Protein AF-A0A533XXQ1-F1 (afdb_monomer)

Sequence (125 aa):
MPVFDKWRAQIAVFCDKAIQGKLTLNELYQQWPNELQKSKLASGIYEDIEEGVQHFPGKLFSGKPDYETWKSSEMYAKLYLDKKLLASDGSEDELVKVREAIRQSNLLTVEMVDAKLDALKRKEK

Secondary structure (DSSP, 8-state):
--HHHHHHHHHHHHHHHHHTT---HHHHHHHS-GGGGG-HHHHHHHHHHHHHHHT--B-TTT--B-HHHHHTSHHHHHHHHHHHHHTS---HHHHHHHHHHHHTSSS--HHHHHHHHHHHHHHT-

Radius of gyration: 14.83 Å; Cα contacts (8 Å, |Δi|>4): 114; chains: 1; bounding box: 45×26×33 Å

Solvent-accessible surface area (backbone atoms only — not comparable to full-atom values): 7290 Å² total; per-residue (Å²): 129,58,73,63,70,76,43,32,67,58,54,34,51,50,33,53,30,30,74,70,72,69,46,50,69,67,58,49,70,72,68,55,64,76,85,41,78,80,35,71,53,53,49,55,50,47,52,53,44,52,50,40,43,76,64,56,48,54,36,96,87,72,75,40,80,28,62,67,66,36,67,73,31,51,60,43,22,50,42,50,44,51,35,53,53,53,73,48,92,72,54,69,71,57,47,42,53,53,51,52,66,65,62,74,45,100,71,55,44,59,68,57,46,54,54,51,54,53,54,52,63,60,74,80,107

Foldseek 3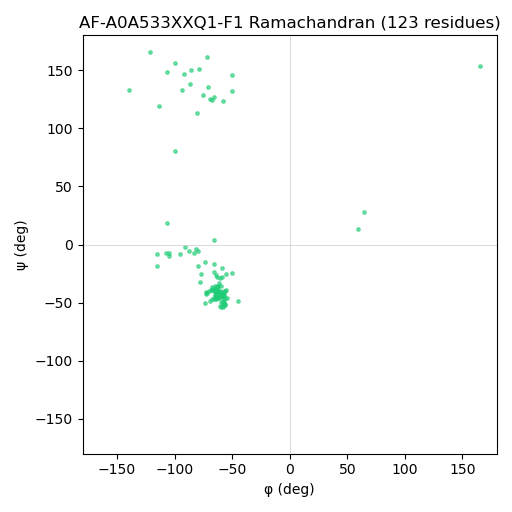Di:
DDPCLVCLVVLLVLLVCLLVLNDAPVNLVVVPDPSCPPQPLSVVSSVLSNCSNVPQDADPPPRHGPNVVSLADQSSLLSLLSSVLSVDDDDSVVSVVLSVVLPPDPGGHNVSSVVSVVVVVVVVD

Mean predicted aligned error: 4.05 Å

Structure (mmCIF, N/CA/C/O backbone):
data_AF-A0A533XXQ1-F1
#
_entry.id   AF-A0A533XXQ1-F1
#
loop_
_atom_site.group_PDB
_atom_site.id
_atom_site.type_symbol
_atom_site.label_atom_id
_atom_site.label_alt_id
_atom_site.label_comp_id
_atom_site.label_asym_id
_atom_site.label_entity_id
_atom_site.label_seq_id
_atom_site.pdbx_PDB_ins_code
_atom_site.Cartn_x
_atom_site.Cartn_y
_atom_site.Cartn_z
_atom_site.occupancy
_atom_site.B_iso_or_equiv
_atom_site.auth_seq_id
_atom_site.auth_comp_id
_atom_site.auth_asym_id
_atom_site.auth_atom_id
_atom_site.pdbx_PDB_model_num
ATOM 1 N N . MET A 1 1 ? 11.837 -11.516 15.993 1.00 64.31 1 MET A N 1
ATOM 2 C CA . MET A 1 1 ? 11.143 -11.111 14.755 1.00 64.31 1 MET A CA 1
ATOM 3 C C . MET A 1 1 ? 11.041 -9.595 14.760 1.00 64.31 1 MET A C 1
ATOM 5 O O . MET A 1 1 ? 10.587 -9.071 15.776 1.00 64.31 1 MET A O 1
ATOM 9 N N . PRO A 1 2 ? 11.530 -8.902 13.721 1.00 85.25 2 PRO A N 1
ATOM 10 C CA . PRO A 1 2 ? 11.361 -7.458 13.569 1.00 85.25 2 PRO A CA 1
ATOM 11 C C . PRO A 1 2 ? 9.897 -7.031 13.748 1.00 85.25 2 PRO A C 1
ATOM 13 O O . PRO A 1 2 ? 8.980 -7.773 13.397 1.00 85.25 2 PRO A O 1
ATOM 16 N N . VAL A 1 3 ? 9.672 -5.841 14.319 1.00 89.44 3 VAL A N 1
ATOM 17 C CA . VAL A 1 3 ? 8.317 -5.317 14.587 1.00 89.44 3 VAL A CA 1
ATOM 18 C C . VAL A 1 3 ? 7.495 -5.239 13.303 1.00 89.44 3 VAL A C 1
ATOM 20 O O . VAL A 1 3 ? 6.324 -5.602 13.308 1.00 89.44 3 VAL A O 1
ATOM 23 N N . PHE A 1 4 ? 8.114 -4.821 12.201 1.00 92.19 4 PHE A N 1
ATOM 24 C CA . PHE A 1 4 ? 7.472 -4.775 10.894 1.00 92.19 4 PHE A CA 1
ATOM 25 C C . PHE A 1 4 ? 6.990 -6.161 10.431 1.00 92.19 4 PHE A C 1
ATOM 27 O O . PHE A 1 4 ? 5.814 -6.320 10.108 1.00 92.19 4 PHE A O 1
ATOM 34 N N . ASP A 1 5 ? 7.845 -7.188 10.494 1.00 91.75 5 ASP A N 1
ATOM 35 C CA . ASP A 1 5 ? 7.498 -8.549 10.055 1.00 91.75 5 ASP A CA 1
ATOM 36 C C . ASP A 1 5 ? 6.329 -9.145 10.848 1.00 91.75 5 ASP A C 1
ATOM 38 O O . ASP A 1 5 ? 5.497 -9.856 10.286 1.00 91.75 5 ASP A O 1
ATOM 42 N N . LYS A 1 6 ? 6.213 -8.798 12.140 1.00 93.75 6 LYS A N 1
ATOM 43 C CA . LYS A 1 6 ? 5.072 -9.184 12.990 1.00 93.75 6 LYS A CA 1
ATOM 44 C C . LYS A 1 6 ? 3.735 -8.729 12.399 1.00 93.75 6 LYS A C 1
ATOM 46 O O . LYS A 1 6 ? 2.749 -9.454 12.494 1.00 93.75 6 LYS A O 1
ATOM 51 N N . TRP A 1 7 ? 3.694 -7.524 11.836 1.00 96.12 7 TRP A N 1
ATOM 52 C CA . TRP A 1 7 ? 2.461 -6.864 11.404 1.00 96.12 7 TRP A CA 1
ATOM 53 C C . TRP A 1 7 ? 2.265 -6.862 9.887 1.00 96.12 7 TRP A C 1
ATOM 55 O O . TRP A 1 7 ? 1.172 -6.541 9.423 1.00 96.12 7 TRP A O 1
ATOM 65 N N . ARG A 1 8 ? 3.277 -7.261 9.110 1.00 95.38 8 ARG A N 1
ATOM 66 C CA . ARG A 1 8 ? 3.275 -7.273 7.639 1.00 95.38 8 ARG A CA 1
ATOM 67 C C . ARG A 1 8 ? 1.988 -7.845 7.039 1.00 95.38 8 ARG A C 1
ATOM 69 O O . ARG A 1 8 ? 1.383 -7.216 6.174 1.00 95.38 8 ARG A O 1
ATOM 76 N N . ALA A 1 9 ? 1.542 -9.005 7.524 1.00 95.44 9 ALA A N 1
ATOM 77 C CA . ALA A 1 9 ? 0.323 -9.649 7.034 1.00 95.44 9 ALA A CA 1
ATOM 78 C C . ALA A 1 9 ? -0.938 -8.801 7.284 1.00 95.44 9 ALA A C 1
ATOM 80 O O . ALA A 1 9 ? -1.804 -8.711 6.418 1.00 95.44 9 ALA A O 1
ATOM 81 N N . GLN A 1 10 ? -1.034 -8.139 8.438 1.00 96.44 10 GLN A N 1
ATOM 82 C CA . GLN A 1 10 ? -2.161 -7.262 8.751 1.00 96.44 10 GLN A CA 1
ATOM 83 C C . GLN A 1 10 ? -2.139 -5.982 7.912 1.00 96.44 10 GLN A C 1
ATOM 85 O O . GLN A 1 10 ? -3.186 -5.568 7.417 1.00 96.44 10 GLN A O 1
ATOM 90 N N . ILE A 1 11 ? -0.963 -5.388 7.692 1.00 97.25 11 ILE A N 1
ATOM 91 C CA . ILE A 1 11 ? -0.819 -4.233 6.795 1.00 97.25 11 ILE A CA 1
ATOM 92 C C . ILE A 1 11 ? -1.322 -4.607 5.391 1.00 97.25 11 ILE A C 1
ATOM 94 O O . ILE A 1 11 ? -2.095 -3.862 4.793 1.00 97.25 11 ILE A O 1
ATOM 98 N N . ALA A 1 12 ? -0.980 -5.804 4.899 1.00 97.12 12 ALA A N 1
ATOM 99 C CA . ALA A 1 12 ? -1.443 -6.280 3.594 1.00 97.12 12 ALA A CA 1
ATOM 100 C C . ALA A 1 12 ? -2.974 -6.417 3.524 1.00 97.12 12 ALA A C 1
ATOM 102 O O . ALA A 1 12 ? -3.574 -6.118 2.488 1.00 97.12 12 ALA A O 1
ATOM 103 N N . VAL A 1 13 ? -3.618 -6.822 4.625 1.00 97.44 13 VAL A N 1
ATOM 104 C CA . VAL A 1 13 ? -5.085 -6.859 4.739 1.00 97.44 13 VAL A CA 1
ATOM 105 C C . VAL A 1 13 ? -5.683 -5.452 4.668 1.00 97.44 13 VAL A C 1
ATOM 107 O O . VAL A 1 13 ? -6.706 -5.273 4.008 1.00 97.44 13 VAL A O 1
ATOM 110 N N . PHE A 1 14 ? -5.065 -4.445 5.292 1.00 97.94 14 PHE A N 1
ATOM 111 C CA . PHE A 1 14 ? -5.537 -3.063 5.169 1.00 97.94 14 PHE A CA 1
ATOM 112 C C . PHE A 1 14 ? -5.416 -2.540 3.735 1.00 97.94 14 PHE A C 1
ATOM 114 O O . PHE A 1 14 ? -6.399 -2.000 3.227 1.00 97.94 14 PHE A O 1
ATOM 121 N N . CYS A 1 15 ? -4.293 -2.788 3.047 1.00 97.62 15 CYS A N 1
ATOM 122 C CA . CYS A 1 15 ? -4.157 -2.448 1.626 1.00 97.62 15 CYS A CA 1
ATOM 123 C C . CYS A 1 15 ? -5.268 -3.096 0.788 1.00 97.62 15 CYS A C 1
ATOM 125 O O . CYS A 1 15 ? -5.903 -2.434 -0.028 1.00 97.62 15 CYS A O 1
ATOM 127 N N . ASP A 1 16 ? -5.541 -4.386 1.003 1.00 97.19 16 ASP A N 1
ATOM 128 C CA . ASP A 1 16 ? -6.578 -5.111 0.264 1.00 97.19 16 ASP A CA 1
ATOM 129 C C . ASP A 1 16 ? -7.984 -4.549 0.516 1.00 97.19 16 ASP A C 1
ATOM 131 O O . ASP A 1 16 ? -8.748 -4.330 -0.428 1.00 97.19 16 ASP A O 1
ATOM 135 N N . LYS A 1 17 ? -8.323 -4.248 1.776 1.00 97.00 17 LYS A N 1
ATOM 136 C CA . LYS A 1 17 ? -9.606 -3.621 2.116 1.00 97.00 17 LYS A CA 1
ATOM 137 C C . LYS A 1 17 ? -9.736 -2.221 1.512 1.00 97.00 17 LYS A C 1
ATOM 139 O O . LYS A 1 17 ? -10.811 -1.901 1.005 1.00 97.00 17 LYS A O 1
ATOM 144 N N . ALA A 1 18 ? -8.677 -1.412 1.534 1.00 96.69 18 ALA A N 1
ATOM 145 C CA . ALA A 1 18 ? -8.664 -0.078 0.935 1.00 96.69 18 ALA A CA 1
ATOM 146 C C . ALA A 1 18 ? -8.855 -0.145 -0.587 1.00 96.69 18 ALA A C 1
ATOM 148 O O . ALA A 1 18 ? -9.743 0.508 -1.129 1.00 96.69 18 ALA A O 1
ATOM 149 N N . ILE A 1 19 ? -8.129 -1.040 -1.267 1.00 96.12 19 ILE A N 1
ATOM 150 C CA . ILE A 1 19 ? -8.295 -1.314 -2.703 1.00 96.12 19 ILE A CA 1
ATOM 151 C C . ILE A 1 19 ? -9.742 -1.706 -3.038 1.00 96.12 19 ILE A C 1
ATOM 153 O O . ILE A 1 19 ? -10.274 -1.297 -4.068 1.00 96.12 19 ILE A O 1
ATOM 157 N N . GLN A 1 20 ? -10.401 -2.482 -2.178 1.00 94.88 20 GLN A N 1
ATOM 158 C CA . GLN A 1 20 ? -11.788 -2.913 -2.380 1.00 94.88 20 GLN A CA 1
ATOM 159 C C . GLN A 1 20 ? -12.834 -1.858 -1.974 1.00 94.88 20 GLN A C 1
ATOM 161 O O . GLN A 1 20 ? -14.031 -2.105 -2.150 1.00 94.88 20 GLN A O 1
ATOM 166 N N . GLY A 1 21 ? -12.420 -0.711 -1.426 1.00 93.06 21 GLY A N 1
ATOM 167 C CA . GLY A 1 21 ? -13.327 0.304 -0.881 1.00 93.06 21 GLY A CA 1
ATOM 168 C C . GLY A 1 21 ? -14.114 -0.190 0.338 1.00 93.06 21 GLY A C 1
ATOM 169 O O . GLY A 1 21 ? -15.252 0.218 0.548 1.00 93.06 21 GLY A O 1
ATOM 170 N N . LYS A 1 22 ? -13.547 -1.136 1.098 1.00 95.12 22 LYS A N 1
ATOM 171 C CA . LYS A 1 22 ? -14.163 -1.768 2.279 1.00 95.12 22 LYS A CA 1
ATOM 172 C C . LYS A 1 22 ? -13.549 -1.317 3.602 1.00 95.12 22 LYS A C 1
ATOM 174 O O . LYS A 1 22 ? -14.031 -1.740 4.645 1.00 95.12 22 LYS A O 1
ATOM 179 N N . LEU A 1 23 ? -12.464 -0.548 3.560 1.00 95.88 23 LEU A N 1
ATOM 180 C CA . LEU A 1 23 ? -11.835 0.012 4.751 1.00 95.88 23 LEU A CA 1
ATOM 181 C C . LEU A 1 23 ? -12.390 1.409 5.009 1.00 95.88 23 LEU A C 1
ATOM 183 O O . LEU A 1 23 ? -12.433 2.225 4.093 1.00 95.88 23 LEU A O 1
ATOM 187 N N . THR A 1 24 ? -12.772 1.692 6.247 1.00 95.88 24 THR A N 1
ATOM 188 C CA . THR A 1 24 ? -13.120 3.049 6.689 1.00 95.88 24 THR A CA 1
ATOM 189 C C . THR A 1 24 ? -11.956 3.706 7.437 1.00 95.88 24 THR A C 1
ATOM 191 O O . THR A 1 24 ? -11.129 3.014 8.031 1.00 95.88 24 THR A O 1
ATOM 194 N N . LEU A 1 25 ? -11.908 5.046 7.469 1.00 96.19 25 LEU A N 1
ATOM 195 C CA . LEU A 1 25 ? -10.880 5.779 8.229 1.00 96.19 25 LEU A CA 1
ATOM 196 C C . LEU A 1 25 ? -10.924 5.441 9.723 1.00 96.19 25 LEU A C 1
ATOM 198 O O . LEU A 1 25 ? -9.889 5.229 10.342 1.00 96.19 25 LEU A O 1
ATOM 202 N N . ASN A 1 26 ? -12.122 5.315 10.302 1.00 96.69 26 ASN A N 1
ATOM 203 C CA . ASN A 1 26 ? -12.255 4.958 11.712 1.00 96.69 26 ASN A CA 1
ATOM 204 C C . ASN A 1 26 ? -11.702 3.552 12.007 1.00 96.69 26 ASN A C 1
ATOM 206 O O . ASN A 1 26 ? -11.012 3.364 13.005 1.00 96.69 26 ASN A O 1
ATOM 210 N N . GLU A 1 27 ? -11.970 2.567 11.142 1.00 96.69 27 GLU A N 1
ATOM 211 C CA . GLU A 1 27 ? -11.365 1.237 11.284 1.00 96.69 27 GLU A CA 1
ATOM 212 C C . GLU A 1 27 ? -9.843 1.290 11.158 1.00 96.69 27 GLU A C 1
ATOM 214 O O . GLU A 1 27 ? -9.161 0.640 11.948 1.00 96.69 27 GLU A O 1
ATOM 219 N N . LEU A 1 28 ? -9.314 2.066 10.205 1.00 97.06 28 LEU A N 1
ATOM 220 C CA . LEU A 1 28 ? -7.875 2.255 10.045 1.00 97.06 28 LEU A CA 1
ATOM 221 C C . LEU A 1 28 ? -7.259 2.824 11.329 1.00 97.06 28 LEU A C 1
ATOM 223 O O . LEU A 1 28 ? -6.357 2.210 11.889 1.00 97.06 28 LEU A O 1
ATOM 227 N N . TYR A 1 29 ? -7.782 3.935 11.848 1.00 96.12 29 TYR A N 1
ATOM 228 C CA . TYR A 1 29 ? -7.236 4.605 13.033 1.00 96.12 29 TYR A CA 1
ATOM 229 C C . TYR A 1 29 ? -7.301 3.749 14.298 1.00 96.12 29 TYR A C 1
ATOM 231 O O . TYR A 1 29 ? -6.397 3.798 15.126 1.00 96.12 29 TYR A O 1
ATOM 239 N N . GLN A 1 30 ? -8.362 2.957 14.461 1.00 96.81 30 GLN A N 1
ATOM 240 C CA . GLN A 1 30 ? -8.530 2.108 15.641 1.00 96.81 30 GLN A CA 1
ATOM 241 C C . GLN A 1 30 ? -7.686 0.834 15.589 1.00 96.81 30 GLN A C 1
ATOM 243 O O . GLN A 1 30 ? -7.293 0.320 16.635 1.00 96.81 30 GLN A O 1
ATOM 248 N N . GLN A 1 31 ? -7.458 0.286 14.394 1.00 96.75 31 GLN A N 1
ATOM 249 C CA . GLN A 1 31 ? -6.831 -1.026 14.230 1.00 96.75 31 GLN A CA 1
ATOM 250 C C . GLN A 1 31 ? -5.373 -0.946 13.765 1.00 96.75 31 GLN A C 1
ATOM 252 O O . GLN A 1 31 ? -4.707 -1.985 13.721 1.00 96.75 31 GLN A O 1
ATOM 257 N N . TRP A 1 32 ? -4.866 0.240 13.413 1.00 96.62 32 TRP A N 1
ATOM 258 C CA . TRP A 1 32 ? -3.467 0.405 13.039 1.00 96.62 32 TRP A CA 1
ATOM 259 C C . TRP A 1 32 ? -2.539 0.228 14.255 1.00 96.62 32 TRP A C 1
ATOM 261 O O . TRP A 1 32 ? -2.711 0.913 15.265 1.00 96.62 32 TRP A O 1
ATOM 271 N N . PRO A 1 33 ? -1.542 -0.673 14.196 1.00 94.69 33 PRO A N 1
ATOM 272 C CA . PRO A 1 33 ? -0.652 -0.918 15.328 1.00 94.69 33 PRO A CA 1
ATOM 273 C C . PRO A 1 33 ? 0.235 0.283 15.682 1.00 94.69 33 PRO A C 1
ATOM 275 O O . PRO A 1 33 ? 1.009 0.772 14.856 1.00 94.69 33 PRO A O 1
ATOM 278 N N . ASN A 1 34 ? 0.212 0.699 16.950 1.00 92.81 34 ASN A N 1
ATOM 279 C CA . ASN A 1 34 ? 1.052 1.792 17.455 1.00 92.81 34 ASN A CA 1
ATOM 280 C C . ASN A 1 34 ? 2.555 1.473 17.373 1.00 92.81 34 ASN A C 1
ATOM 282 O O . ASN A 1 34 ? 3.376 2.377 17.231 1.00 92.81 34 ASN A O 1
ATOM 286 N N . GLU A 1 35 ? 2.945 0.196 17.427 1.00 93.88 35 GLU A N 1
ATOM 287 C CA . GLU A 1 35 ? 4.352 -0.208 17.321 1.00 93.88 35 GLU A CA 1
ATOM 288 C C . GLU A 1 35 ? 4.960 0.087 15.939 1.00 93.88 35 GLU A C 1
ATOM 290 O O . GLU A 1 35 ? 6.184 0.125 15.808 1.00 93.88 35 GLU A O 1
ATOM 295 N N . LEU A 1 36 ? 4.129 0.332 14.919 1.00 93.12 36 LEU A N 1
ATOM 296 C CA . LEU A 1 36 ? 4.571 0.667 13.565 1.00 93.12 36 LEU A CA 1
ATOM 297 C C . LEU A 1 36 ? 4.979 2.132 13.389 1.00 93.12 36 LEU A C 1
ATOM 299 O O . LEU A 1 36 ? 5.532 2.461 12.348 1.00 93.12 36 LEU A O 1
ATOM 303 N N . GLN A 1 37 ? 4.802 2.999 14.392 1.00 85.44 37 GLN A N 1
ATOM 304 C CA . GLN A 1 37 ? 5.144 4.430 14.294 1.00 85.44 37 GLN A CA 1
ATOM 305 C C . GLN A 1 37 ? 6.602 4.707 13.884 1.00 85.44 37 GLN A C 1
ATOM 307 O O . GLN A 1 37 ? 6.905 5.769 13.348 1.00 85.44 37 GLN A O 1
ATOM 312 N N . LYS A 1 38 ? 7.520 3.768 14.151 1.00 87.94 38 LYS A N 1
ATOM 313 C CA . LYS A 1 38 ? 8.946 3.887 13.796 1.00 87.94 38 LYS A CA 1
ATOM 314 C C . LYS A 1 38 ? 9.310 3.213 12.470 1.00 87.94 38 LYS A C 1
ATOM 316 O O . LYS A 1 38 ? 10.446 3.353 12.027 1.00 87.94 38 LYS A O 1
ATOM 321 N N . SER A 1 39 ? 8.390 2.460 11.872 1.00 94.44 39 SER A N 1
ATOM 322 C CA . SER A 1 39 ? 8.620 1.750 10.616 1.00 94.44 39 SER A CA 1
ATOM 323 C C . SER A 1 39 ? 8.457 2.726 9.456 1.00 94.44 39 SER A C 1
ATOM 325 O O . SER A 1 39 ? 7.359 3.212 9.190 1.00 94.44 39 SER A O 1
ATOM 327 N N . LYS A 1 40 ? 9.555 3.018 8.750 1.00 93.44 40 LYS A N 1
ATOM 328 C CA . LYS A 1 40 ? 9.543 3.948 7.611 1.00 93.44 40 LYS A CA 1
ATOM 329 C C . LYS A 1 40 ? 8.610 3.436 6.514 1.00 93.44 40 LYS A C 1
ATOM 331 O O . LYS A 1 40 ? 7.889 4.223 5.904 1.00 93.44 40 LYS A O 1
ATOM 336 N N . LEU A 1 41 ? 8.614 2.122 6.275 1.00 95.88 41 LEU A N 1
ATOM 337 C CA . LEU A 1 41 ? 7.741 1.524 5.274 1.00 95.88 41 LEU A CA 1
ATOM 338 C C . LEU A 1 41 ? 6.276 1.587 5.704 1.00 95.88 41 LEU A C 1
ATOM 340 O O . LEU A 1 41 ? 5.438 2.019 4.918 1.00 95.88 41 LEU A O 1
ATOM 344 N N . ALA A 1 42 ? 5.968 1.180 6.938 1.00 96.69 42 ALA A N 1
ATOM 345 C CA . ALA A 1 42 ? 4.592 1.146 7.413 1.00 96.69 42 ALA A CA 1
ATOM 346 C C . ALA A 1 42 ? 3.976 2.545 7.489 1.00 96.69 42 ALA A C 1
ATOM 348 O O . ALA A 1 42 ? 2.828 2.692 7.088 1.00 96.69 42 ALA A O 1
ATOM 349 N N . SER A 1 43 ? 4.719 3.567 7.924 1.00 95.69 43 SER A N 1
ATOM 350 C CA . SER A 1 43 ? 4.221 4.949 7.933 1.00 95.69 43 SER A CA 1
ATOM 351 C C . SER A 1 43 ? 3.868 5.436 6.527 1.00 95.69 43 SER A C 1
ATOM 353 O O . SER A 1 43 ? 2.784 5.966 6.322 1.00 95.69 43 SER A O 1
ATOM 355 N N . GLY A 1 44 ? 4.722 5.168 5.533 1.00 96.12 44 GLY A N 1
ATOM 356 C CA . GLY A 1 44 ? 4.406 5.521 4.148 1.00 96.12 44 GLY A CA 1
ATOM 357 C C . GLY A 1 44 ? 3.179 4.778 3.608 1.00 96.12 44 GLY A C 1
ATOM 358 O O . GLY A 1 44 ? 2.376 5.369 2.898 1.00 96.12 44 GLY A O 1
ATOM 359 N N . ILE A 1 45 ? 3.024 3.495 3.946 1.00 97.62 45 ILE A N 1
ATOM 360 C CA . ILE A 1 45 ? 1.852 2.701 3.544 1.00 97.62 45 ILE A CA 1
ATOM 361 C C . ILE A 1 45 ? 0.581 3.203 4.241 1.00 97.62 45 ILE A C 1
ATOM 363 O O . ILE A 1 45 ? -0.478 3.235 3.625 1.00 97.62 45 ILE A O 1
ATOM 367 N N . TYR A 1 46 ? 0.671 3.595 5.513 1.00 97.88 46 TYR A N 1
ATOM 368 C CA . TYR A 1 46 ? -0.447 4.175 6.252 1.00 97.88 46 TYR A CA 1
ATOM 369 C C . TYR A 1 46 ? -0.986 5.422 5.550 1.00 97.88 46 TYR A C 1
ATOM 371 O O . TYR A 1 46 ? -2.188 5.502 5.320 1.00 97.88 46 TYR A O 1
ATOM 379 N N . GLU A 1 47 ? -0.099 6.347 5.172 1.00 97.06 47 GLU A N 1
ATOM 380 C CA . GLU A 1 47 ? -0.462 7.582 4.469 1.00 97.06 47 GLU A CA 1
ATOM 381 C C . GLU A 1 47 ? -1.169 7.279 3.138 1.00 97.06 47 GLU A C 1
ATOM 383 O O . GLU A 1 47 ? -2.229 7.839 2.866 1.00 97.06 47 GLU A O 1
ATOM 388 N N . ASP A 1 48 ? -0.657 6.329 2.344 1.00 97.00 48 ASP A N 1
ATOM 389 C CA . ASP A 1 48 ? -1.312 5.937 1.087 1.00 97.00 48 ASP A CA 1
ATOM 390 C C . ASP A 1 48 ? -2.691 5.290 1.325 1.00 97.00 48 ASP A C 1
ATOM 392 O O . ASP A 1 48 ? -3.631 5.507 0.558 1.00 97.00 48 ASP A O 1
ATOM 396 N N . ILE A 1 49 ? -2.834 4.469 2.375 1.00 97.88 49 ILE A N 1
ATOM 397 C CA . ILE A 1 49 ? -4.119 3.851 2.732 1.00 97.88 49 ILE A CA 1
ATOM 398 C C . ILE A 1 49 ? -5.113 4.925 3.169 1.00 97.88 49 ILE A C 1
ATOM 400 O O . ILE A 1 49 ? -6.261 4.899 2.727 1.00 97.88 49 ILE A O 1
ATOM 404 N N . GLU A 1 50 ? -4.693 5.848 4.029 1.00 97.62 50 GLU A N 1
ATOM 405 C CA . GLU A 1 50 ? -5.512 6.959 4.504 1.00 97.62 50 GLU A CA 1
ATOM 406 C C . GLU A 1 50 ? -5.999 7.817 3.330 1.00 97.62 50 GLU A C 1
ATOM 408 O O . GLU A 1 50 ? -7.209 8.009 3.177 1.00 97.62 50 GLU A O 1
ATOM 413 N N . GLU A 1 51 ? -5.087 8.235 2.448 1.00 96.19 51 GLU A N 1
ATOM 414 C CA . GLU A 1 51 ? -5.410 9.016 1.253 1.00 96.19 51 GLU A CA 1
ATOM 415 C C . GLU A 1 51 ? -6.359 8.237 0.325 1.00 96.19 51 GLU A C 1
ATOM 417 O O . GLU A 1 51 ? -7.378 8.767 -0.122 1.00 96.19 51 GLU A O 1
ATOM 422 N N . GLY A 1 52 ? -6.088 6.951 0.085 1.00 95.50 52 GLY A N 1
ATOM 423 C CA . GLY A 1 52 ? -6.929 6.092 -0.748 1.00 95.50 52 GLY A CA 1
ATOM 424 C C . GLY A 1 52 ? -8.338 5.877 -0.198 1.00 95.50 52 GLY A C 1
ATOM 425 O O . GLY A 1 52 ? -9.295 5.838 -0.971 1.00 95.50 52 GLY A O 1
ATOM 426 N N . VAL A 1 53 ? -8.496 5.773 1.123 1.00 9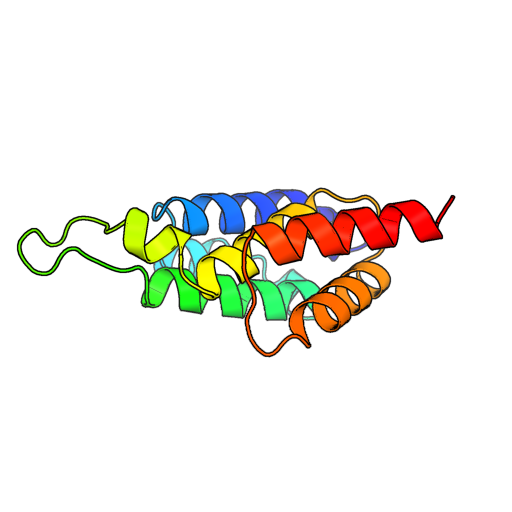5.44 53 VAL A N 1
ATOM 427 C CA . VAL A 1 53 ? -9.813 5.668 1.767 1.00 95.44 53 VAL A CA 1
ATOM 428 C C . VAL A 1 53 ? -10.549 7.010 1.725 1.00 95.44 53 VAL A C 1
ATOM 430 O O . VAL A 1 53 ? -11.744 7.036 1.430 1.00 95.44 53 VAL A O 1
ATOM 433 N N . GLN A 1 54 ? -9.862 8.124 1.988 1.00 94.31 54 GLN A N 1
ATOM 434 C CA . GLN A 1 54 ? -10.461 9.462 1.998 1.00 94.31 54 GLN A CA 1
ATOM 435 C C . GLN A 1 54 ? -10.911 9.917 0.603 1.00 94.31 54 GLN A C 1
ATOM 437 O O . GLN A 1 54 ? -11.944 10.576 0.468 1.00 94.31 54 GLN A O 1
ATOM 442 N N . HIS A 1 55 ? -10.149 9.557 -0.428 1.00 91.75 55 HIS A N 1
ATOM 443 C CA . HIS A 1 55 ? -10.368 9.986 -1.808 1.00 91.75 55 HIS A CA 1
ATOM 444 C C . HIS A 1 55 ? -10.919 8.876 -2.710 1.00 91.75 55 HIS A C 1
ATOM 446 O O . HIS A 1 55 ? -10.858 8.992 -3.937 1.00 91.75 55 HIS A O 1
ATOM 452 N N . PHE A 1 56 ? -11.489 7.814 -2.129 1.00 90.38 56 PHE A N 1
ATOM 453 C CA . PHE A 1 56 ? -12.108 6.747 -2.908 1.00 90.38 56 PHE A CA 1
ATOM 454 C C . PHE A 1 56 ? -13.229 7.323 -3.799 1.00 90.38 56 PHE A C 1
ATOM 456 O O . PHE A 1 56 ? -14.166 7.945 -3.286 1.00 90.38 56 PHE A O 1
ATOM 463 N N . PRO A 1 57 ? -13.185 7.131 -5.131 1.00 83.31 57 PRO A N 1
ATOM 464 C CA . PRO A 1 57 ? -14.116 7.795 -6.031 1.00 83.31 57 PRO A CA 1
ATOM 465 C C . PRO A 1 57 ? -15.534 7.227 -5.903 1.00 83.31 57 PRO A C 1
ATOM 467 O O . PRO A 1 57 ? -15.758 6.013 -5.885 1.00 83.31 57 PRO A O 1
ATOM 470 N N . GLY A 1 58 ? -16.514 8.128 -5.860 1.00 82.06 58 GLY A N 1
ATOM 471 C CA . GLY A 1 58 ? -17.937 7.810 -5.928 1.00 82.06 58 GLY A CA 1
ATOM 472 C C . GLY A 1 58 ? -18.541 8.197 -7.278 1.00 82.06 58 GLY A C 1
ATOM 473 O O . GLY A 1 58 ? -18.155 9.190 -7.890 1.00 82.06 58 GLY A O 1
ATOM 474 N N . LYS A 1 59 ? -19.544 7.448 -7.738 1.00 78.50 59 LYS A N 1
ATOM 475 C CA . LYS A 1 59 ? -20.352 7.800 -8.911 1.00 78.50 59 LYS A CA 1
ATOM 476 C C . LYS A 1 59 ? -21.192 9.040 -8.605 1.00 78.50 59 LYS A C 1
ATOM 478 O O . LYS A 1 59 ? -22.016 9.003 -7.687 1.00 78.50 59 LYS A O 1
ATOM 483 N N . LEU A 1 60 ? -21.048 10.072 -9.441 1.00 67.38 60 LEU A N 1
ATOM 484 C CA . LEU A 1 60 ? -21.625 11.420 -9.291 1.00 67.38 60 LEU A CA 1
ATOM 485 C C . LEU A 1 60 ? -23.138 11.472 -8.995 1.00 67.38 60 LEU A C 1
ATOM 487 O O . LEU A 1 60 ? -23.601 12.440 -8.405 1.00 67.38 60 LEU A O 1
ATOM 491 N N . PHE A 1 61 ? -23.904 10.439 -9.363 1.00 69.94 61 PHE A N 1
ATOM 492 C CA . PHE A 1 61 ? -25.368 10.429 -9.219 1.00 69.94 61 PH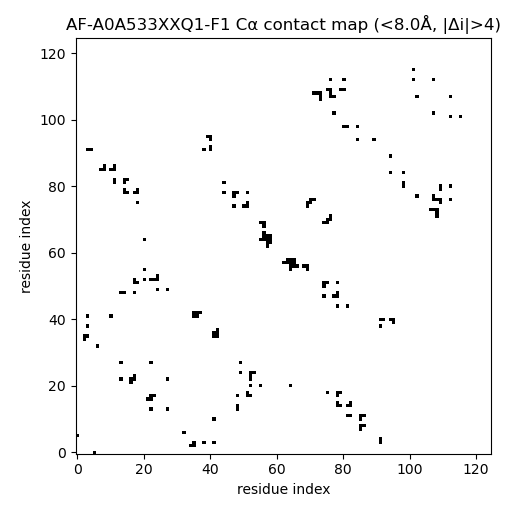E A CA 1
ATOM 493 C C . PHE A 1 61 ? -25.921 9.387 -8.246 1.00 69.94 61 PHE A C 1
ATOM 495 O O . PHE A 1 61 ? -27.067 9.499 -7.824 1.00 69.94 61 PHE A O 1
ATOM 502 N N . SER A 1 62 ? -25.148 8.357 -7.898 1.00 79.00 62 SER A N 1
ATOM 503 C CA . SER A 1 62 ? -25.642 7.271 -7.043 1.00 79.00 62 SER A CA 1
ATOM 504 C C . SER A 1 62 ? -24.930 7.180 -5.699 1.00 79.00 62 SER A C 1
ATOM 506 O O . SER A 1 62 ? -25.319 6.341 -4.892 1.00 79.00 62 SER A O 1
ATOM 508 N N . GLY A 1 63 ? -23.848 7.946 -5.489 1.00 74.69 63 GLY A N 1
ATOM 509 C CA . GLY A 1 63 ? -22.998 7.844 -4.294 1.00 74.69 63 GLY A CA 1
ATOM 510 C C . GLY A 1 63 ? -22.366 6.459 -4.109 1.00 74.69 63 GLY A C 1
ATOM 511 O O . GLY A 1 63 ? -21.863 6.140 -3.039 1.00 74.69 63 GLY A O 1
ATOM 512 N N . LYS A 1 64 ? -22.422 5.608 -5.143 1.00 84.44 64 LYS A N 1
ATOM 513 C CA . LYS A 1 64 ? -21.867 4.250 -5.111 1.00 84.44 64 LYS A CA 1
ATOM 514 C C . LYS A 1 64 ? -20.388 4.312 -5.484 1.00 84.44 64 LYS A C 1
ATOM 516 O O . LYS A 1 64 ? -20.052 5.152 -6.313 1.00 84.44 64 LYS A O 1
ATOM 521 N N . PRO A 1 65 ? -19.543 3.405 -4.978 1.00 85.12 65 PRO A N 1
ATOM 522 C CA . PRO A 1 65 ? -18.148 3.304 -5.397 1.00 85.12 65 PRO A CA 1
ATOM 523 C C . PRO A 1 65 ? -17.991 3.249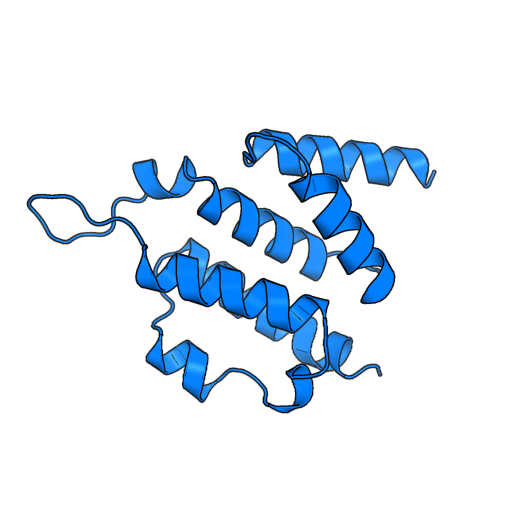 -6.928 1.00 85.12 65 PRO A C 1
ATOM 525 O O . PRO A 1 65 ? -18.691 2.485 -7.607 1.00 85.12 65 PRO A O 1
ATOM 528 N N . ASP A 1 66 ? -17.081 4.056 -7.476 1.00 91.44 66 ASP A N 1
ATOM 529 C CA . ASP A 1 66 ? -16.695 4.029 -8.888 1.00 91.44 66 ASP A CA 1
ATOM 530 C C . ASP A 1 66 ? -15.388 3.251 -9.086 1.00 91.44 66 ASP A C 1
ATOM 532 O O . ASP A 1 66 ? -14.294 3.804 -9.187 1.00 91.44 66 ASP A O 1
ATOM 536 N N . TYR A 1 67 ? -15.519 1.925 -9.121 1.00 91.44 67 TYR A N 1
ATOM 537 C CA . TYR A 1 67 ? -14.378 1.016 -9.202 1.00 91.44 67 TYR A CA 1
ATOM 538 C C . TYR A 1 67 ? -13.563 1.129 -10.494 1.00 91.44 67 TYR A C 1
ATOM 540 O O . TYR A 1 67 ? -12.385 0.785 -10.478 1.00 91.44 67 TYR A O 1
ATOM 548 N N . GLU A 1 68 ? -14.156 1.575 -11.602 1.00 91.62 68 GLU A N 1
ATOM 549 C CA . GLU A 1 68 ? -13.433 1.690 -12.874 1.00 91.62 68 GLU A CA 1
ATOM 550 C C . GLU A 1 68 ? -12.472 2.879 -12.828 1.00 91.62 68 GLU A C 1
ATOM 552 O O . GLU A 1 68 ? -11.269 2.711 -13.035 1.00 91.62 68 GLU A O 1
ATOM 557 N N . THR A 1 69 ? -12.973 4.049 -12.418 1.00 92.06 69 THR A N 1
ATOM 558 C CA . THR A 1 69 ? -12.134 5.225 -12.154 1.00 92.06 69 THR A CA 1
ATOM 559 C C . THR A 1 69 ? -11.072 4.906 -11.104 1.00 92.06 69 THR A C 1
ATOM 561 O O . THR A 1 69 ? -9.896 5.209 -11.305 1.00 92.06 69 THR A O 1
ATOM 564 N N . TRP A 1 70 ? -11.454 4.212 -10.025 1.00 94.44 70 TRP A N 1
ATOM 565 C CA . TRP A 1 70 ? -10.527 3.803 -8.972 1.00 94.44 70 TRP A CA 1
ATOM 566 C C . TRP A 1 70 ? -9.364 2.960 -9.501 1.00 94.44 70 TRP A C 1
ATOM 568 O O . TRP A 1 70 ? -8.214 3.323 -9.276 1.00 94.44 70 TRP A O 1
ATOM 578 N N . LYS A 1 71 ? -9.633 1.885 -10.252 1.00 94.25 71 LYS A N 1
ATOM 579 C CA . LYS A 1 71 ? -8.592 0.989 -10.794 1.00 94.25 71 LYS A CA 1
ATOM 580 C C . LYS A 1 71 ? -7.602 1.690 -11.722 1.00 94.25 71 LYS A C 1
ATOM 582 O O . LYS A 1 71 ? -6.458 1.259 -11.809 1.00 94.25 71 LYS A O 1
ATOM 587 N N . SER A 1 72 ? -8.037 2.746 -12.408 1.00 92.12 72 SER A N 1
ATOM 588 C CA . SER A 1 72 ? -7.175 3.547 -13.287 1.00 92.12 72 SER A CA 1
ATOM 589 C C . SER A 1 72 ? -6.357 4.621 -12.558 1.00 92.12 72 SER A C 1
ATOM 591 O O . SER A 1 72 ? -5.513 5.270 -13.171 1.00 92.12 72 SER A O 1
ATOM 593 N N . SER A 1 73 ? -6.603 4.829 -11.262 1.00 93.81 73 SER A N 1
ATOM 594 C CA . SER A 1 73 ? -5.944 5.876 -10.483 1.00 93.81 73 SER A CA 1
ATOM 595 C C . SER A 1 73 ? -4.524 5.494 -10.058 1.00 93.81 73 SER A C 1
ATOM 597 O O . SER A 1 73 ? -4.210 4.331 -9.792 1.00 93.81 73 SER A O 1
ATOM 599 N N . GLU A 1 74 ? -3.672 6.508 -9.900 1.00 94.31 74 GLU A N 1
ATOM 600 C CA . GLU A 1 74 ? -2.326 6.342 -9.341 1.00 94.31 74 GLU A CA 1
ATOM 601 C C . GLU A 1 74 ? -2.370 5.766 -7.917 1.00 94.31 74 GLU A C 1
ATOM 603 O O . GLU A 1 74 ? -1.529 4.950 -7.543 1.00 94.31 74 GLU A O 1
ATOM 608 N N . MET A 1 75 ? -3.377 6.146 -7.125 1.00 95.44 75 MET A N 1
ATOM 609 C CA . MET A 1 75 ? -3.522 5.674 -5.750 1.00 95.44 75 MET A CA 1
ATOM 610 C C . MET A 1 75 ? -3.812 4.171 -5.680 1.00 95.44 75 MET A C 1
ATOM 612 O O . MET A 1 75 ? -3.214 3.458 -4.873 1.00 95.44 75 MET A O 1
ATOM 616 N N . TYR A 1 76 ? -4.649 3.653 -6.583 1.00 96.25 76 TYR A N 1
ATOM 617 C CA . TYR A 1 76 ? -4.824 2.209 -6.724 1.00 96.25 76 TYR A CA 1
ATOM 618 C C . TYR A 1 76 ? -3.493 1.518 -7.033 1.00 96.25 76 TYR A C 1
ATOM 620 O O . TYR A 1 76 ? -3.172 0.498 -6.423 1.00 96.25 76 TYR A O 1
ATOM 628 N N . ALA A 1 77 ? -2.689 2.081 -7.942 1.00 96.31 77 ALA A N 1
ATOM 629 C CA . ALA A 1 77 ? -1.384 1.525 -8.286 1.00 96.31 77 ALA A CA 1
ATOM 630 C C . ALA A 1 77 ? -0.395 1.554 -7.102 1.00 96.31 77 ALA A C 1
ATOM 632 O O . ALA A 1 77 ? 0.335 0.580 -6.908 1.00 96.31 77 ALA A O 1
ATOM 633 N N . LYS A 1 78 ? -0.403 2.611 -6.275 1.00 96.19 78 LYS A N 1
ATOM 634 C CA . LYS A 1 78 ? 0.391 2.704 -5.032 1.00 96.19 78 LYS A CA 1
ATOM 635 C C . LYS A 1 78 ? 0.021 1.601 -4.043 1.00 96.19 78 LYS A C 1
ATOM 637 O O . LYS A 1 78 ? 0.890 0.828 -3.644 1.00 96.19 78 LYS A O 1
ATOM 642 N N . LEU A 1 79 ? -1.266 1.458 -3.727 1.00 97.12 79 LEU A N 1
ATOM 643 C CA . LEU A 1 79 ? -1.742 0.427 -2.799 1.00 97.12 79 LEU A CA 1
ATOM 644 C C . LEU A 1 79 ? -1.510 -0.988 -3.338 1.00 97.12 79 LEU A C 1
ATOM 646 O O . LEU A 1 79 ? -1.194 -1.909 -2.579 1.00 97.12 79 LEU A O 1
ATOM 650 N N . TYR A 1 80 ? -1.640 -1.174 -4.653 1.00 97.12 80 TYR A N 1
ATOM 651 C CA . TYR A 1 80 ? -1.331 -2.438 -5.312 1.00 97.12 80 TYR A CA 1
ATOM 652 C C . TYR A 1 80 ? 0.157 -2.787 -5.200 1.00 97.12 80 TYR A C 1
ATOM 654 O O . TYR A 1 80 ? 0.486 -3.923 -4.847 1.00 97.12 80 TYR A O 1
ATOM 662 N N . LEU A 1 81 ? 1.053 -1.821 -5.433 1.00 96.88 81 LEU A N 1
ATOM 663 C CA . LEU A 1 81 ? 2.489 -1.981 -5.201 1.00 96.88 81 LEU A CA 1
ATOM 664 C C . LEU A 1 81 ? 2.766 -2.383 -3.754 1.00 96.88 81 LEU A C 1
ATOM 666 O O . LEU A 1 81 ? 3.427 -3.394 -3.525 1.00 96.88 81 LEU A O 1
ATOM 670 N N . ASP A 1 82 ? 2.240 -1.641 -2.783 1.00 97.62 82 ASP A N 1
ATOM 671 C CA . ASP A 1 82 ? 2.506 -1.910 -1.370 1.00 97.62 82 ASP A CA 1
ATOM 672 C C . ASP A 1 82 ? 2.012 -3.307 -0.973 1.00 97.62 82 ASP A C 1
ATOM 674 O O . ASP A 1 82 ? 2.743 -4.065 -0.336 1.00 97.62 82 ASP A O 1
ATOM 678 N N . LYS A 1 83 ? 0.832 -3.725 -1.452 1.00 96.69 83 LYS A N 1
ATOM 679 C CA . LYS A 1 83 ? 0.333 -5.098 -1.275 1.00 96.69 83 LYS A CA 1
ATOM 680 C C . LYS A 1 83 ? 1.301 -6.150 -1.837 1.00 96.69 83 LYS A C 1
ATOM 682 O O . LYS A 1 83 ? 1.516 -7.178 -1.196 1.00 96.69 83 LYS A O 1
ATOM 687 N N . LYS A 1 84 ? 1.894 -5.923 -3.015 1.00 96.00 84 LYS A N 1
ATOM 688 C CA . LYS A 1 84 ? 2.882 -6.840 -3.622 1.00 96.00 84 LYS A CA 1
ATOM 689 C C . LYS A 1 84 ? 4.196 -6.878 -2.845 1.00 96.00 84 LYS A C 1
ATOM 691 O O . LYS A 1 84 ? 4.769 -7.955 -2.688 1.00 96.00 84 LYS A O 1
ATOM 696 N N . LEU A 1 85 ? 4.656 -5.734 -2.344 1.00 96.00 85 LEU A N 1
ATOM 697 C CA . LEU A 1 85 ? 5.862 -5.651 -1.519 1.00 96.00 85 LEU A CA 1
ATOM 698 C C . LEU A 1 85 ? 5.671 -6.389 -0.195 1.00 96.00 85 LEU A C 1
ATOM 700 O O . LEU A 1 85 ? 6.534 -7.161 0.202 1.00 96.00 85 LEU A O 1
ATOM 704 N N . LEU A 1 86 ? 4.514 -6.226 0.450 1.00 95.75 86 LEU A N 1
ATOM 705 C CA . LEU A 1 86 ? 4.185 -6.908 1.706 1.00 95.75 86 LEU A CA 1
ATOM 706 C C . LEU A 1 86 ? 4.051 -8.430 1.551 1.00 95.75 86 LEU A C 1
ATOM 708 O O . LEU A 1 86 ? 4.210 -9.149 2.532 1.00 95.75 86 LEU A O 1
ATOM 712 N N . ALA A 1 87 ? 3.761 -8.918 0.344 1.00 94.25 87 ALA A N 1
ATOM 713 C CA . ALA A 1 87 ? 3.731 -10.344 0.021 1.00 94.25 87 ALA A CA 1
ATOM 714 C C . ALA A 1 87 ? 5.102 -10.909 -0.399 1.00 94.25 87 ALA A C 1
ATOM 716 O O . ALA A 1 87 ? 5.209 -12.107 -0.649 1.00 94.25 87 ALA A O 1
ATOM 717 N N . SER A 1 88 ? 6.123 -10.059 -0.531 1.00 91.75 88 SER A N 1
ATOM 718 C CA . SER A 1 88 ? 7.472 -10.466 -0.923 1.00 91.75 88 SER A CA 1
ATOM 719 C C . SER A 1 88 ? 8.336 -10.766 0.300 1.00 91.75 88 SER A C 1
ATOM 721 O O . SER A 1 88 ? 8.222 -10.113 1.340 1.00 91.75 88 SER A O 1
ATOM 723 N N . ASP A 1 89 ? 9.242 -11.727 0.147 1.00 86.69 89 ASP A N 1
ATOM 724 C CA . ASP A 1 89 ? 10.304 -11.973 1.115 1.00 86.69 89 ASP A CA 1
ATOM 725 C C . ASP A 1 89 ? 11.380 -10.890 0.960 1.00 86.69 89 ASP A C 1
ATOM 727 O O . ASP A 1 89 ? 11.826 -10.591 -0.145 1.00 86.69 89 ASP A O 1
ATOM 731 N N . GLY A 1 90 ? 11.754 -10.249 2.062 1.00 90.62 90 GLY A N 1
ATOM 732 C CA . GLY A 1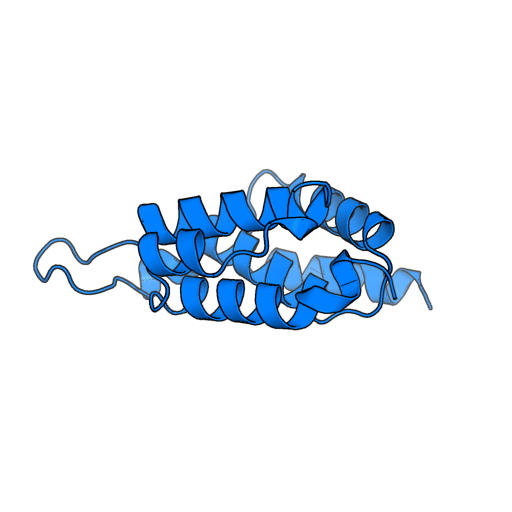 90 ? 12.693 -9.128 2.081 1.00 90.62 90 GLY A CA 1
ATOM 733 C C . GLY A 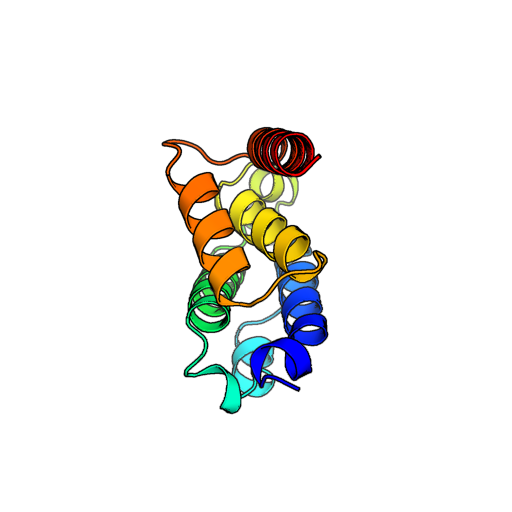1 90 ? 12.634 -8.407 3.420 1.00 90.62 90 GLY A C 1
ATOM 734 O O . GLY A 1 90 ? 11.612 -8.458 4.106 1.00 90.62 90 GLY A O 1
ATOM 735 N N . SER A 1 91 ? 13.715 -7.755 3.817 1.00 93.88 91 SER A N 1
ATOM 736 C CA . SER A 1 91 ? 13.730 -6.879 4.989 1.00 93.88 91 SER A CA 1
ATOM 737 C C . SER A 1 91 ? 12.967 -5.577 4.721 1.00 93.88 91 SER A C 1
ATOM 739 O O . SER A 1 91 ? 12.735 -5.193 3.573 1.00 93.88 91 SER A O 1
ATOM 741 N N . GLU A 1 92 ? 12.580 -4.867 5.783 1.00 94.19 92 GLU A N 1
ATOM 742 C CA . GLU A 1 92 ? 11.913 -3.566 5.653 1.00 94.19 92 GLU A CA 1
ATOM 743 C C . GLU A 1 92 ? 12.734 -2.583 4.800 1.00 94.19 92 GLU A C 1
ATOM 745 O O . GLU A 1 92 ? 12.196 -1.978 3.875 1.00 94.19 92 GLU A O 1
ATOM 750 N N . ASP A 1 93 ? 14.042 -2.475 5.050 1.00 94.88 93 ASP A N 1
ATOM 751 C CA . ASP A 1 93 ? 14.929 -1.547 4.338 1.00 94.88 93 ASP A CA 1
ATOM 752 C C . ASP A 1 93 ? 15.041 -1.857 2.839 1.00 94.88 93 ASP A C 1
ATOM 754 O O . ASP A 1 93 ? 15.093 -0.943 2.010 1.00 94.88 93 ASP A O 1
ATOM 758 N N . GLU A 1 94 ? 15.077 -3.138 2.467 1.00 94.69 94 GLU A N 1
ATOM 759 C CA . GLU A 1 94 ? 15.069 -3.561 1.062 1.00 94.69 94 GLU A CA 1
ATOM 760 C C . GLU A 1 94 ? 13.754 -3.173 0.391 1.00 94.69 94 GLU A C 1
ATOM 762 O O . GLU A 1 94 ? 13.757 -2.564 -0.682 1.00 94.69 94 GLU A O 1
ATOM 767 N N . LEU A 1 95 ? 12.627 -3.438 1.054 1.00 95.62 95 LEU A N 1
ATOM 768 C CA . LEU A 1 95 ? 11.315 -3.077 0.534 1.00 95.62 95 LEU A CA 1
ATOM 769 C C . LEU A 1 95 ? 11.128 -1.562 0.395 1.00 95.62 95 LEU A C 1
ATOM 771 O O . LEU A 1 95 ? 10.536 -1.122 -0.590 1.00 95.62 95 LEU A O 1
ATOM 775 N N . VAL A 1 96 ? 11.650 -0.755 1.325 1.00 96.12 96 VAL A N 1
ATOM 776 C CA . VAL A 1 96 ? 11.649 0.715 1.210 1.00 96.12 96 VAL A CA 1
ATOM 777 C C . VAL A 1 96 ? 12.363 1.148 -0.067 1.00 96.12 96 VAL A C 1
ATOM 779 O O . VAL A 1 96 ? 11.811 1.934 -0.837 1.00 96.12 96 VAL A O 1
ATOM 782 N N . LYS A 1 97 ? 13.559 0.608 -0.331 1.00 94.38 97 LYS A N 1
ATOM 783 C CA . LYS A 1 97 ? 14.334 0.943 -1.536 1.00 94.38 97 LYS A CA 1
ATOM 784 C C . LYS A 1 97 ? 13.586 0.559 -2.809 1.00 94.38 97 LYS A C 1
ATOM 786 O O . LYS A 1 97 ? 13.532 1.351 -3.748 1.00 94.38 97 LYS A O 1
ATOM 791 N N . VAL A 1 98 ? 12.983 -0.631 -2.838 1.00 93.88 98 VAL A N 1
ATOM 792 C CA . VAL A 1 98 ? 12.182 -1.084 -3.984 1.00 93.88 98 VAL A CA 1
ATOM 793 C C . VAL A 1 98 ? 10.973 -0.171 -4.195 1.00 93.88 98 VAL A C 1
ATOM 795 O O . VAL A 1 98 ? 10.728 0.267 -5.322 1.00 93.88 98 VAL A O 1
ATOM 798 N N . ARG A 1 99 ? 10.245 0.166 -3.123 1.00 94.81 99 ARG A N 1
ATOM 799 C CA . ARG A 1 99 ? 9.092 1.077 -3.164 1.00 94.81 99 ARG A CA 1
ATOM 800 C C . ARG A 1 99 ? 9.477 2.426 -3.762 1.00 94.81 99 ARG A C 1
ATOM 802 O O . ARG A 1 99 ? 8.823 2.885 -4.695 1.00 94.81 99 ARG A O 1
ATOM 809 N N . GLU A 1 100 ? 10.546 3.039 -3.261 1.00 94.06 100 GLU A N 1
ATOM 810 C CA . GLU A 1 100 ? 11.040 4.334 -3.739 1.00 94.06 100 GLU A CA 1
ATOM 811 C C . GLU A 1 100 ? 11.478 4.265 -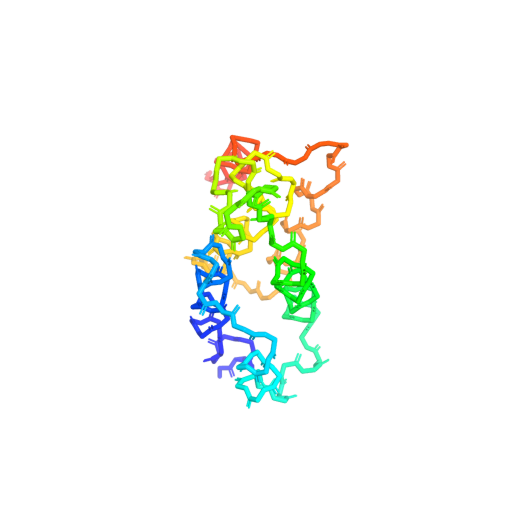5.213 1.00 94.06 100 GLU A C 1
ATOM 813 O O . GLU A 1 100 ? 11.058 5.098 -6.016 1.00 94.06 100 GLU A O 1
ATOM 818 N N . ALA A 1 101 ? 12.233 3.235 -5.611 1.00 91.81 101 ALA A N 1
ATOM 819 C CA . ALA A 1 101 ? 12.683 3.057 -6.994 1.00 91.81 101 ALA A CA 1
ATOM 820 C C . ALA A 1 101 ? 11.519 2.882 -7.989 1.00 91.81 101 ALA A C 1
ATOM 822 O O . ALA A 1 101 ? 11.568 3.356 -9.130 1.00 91.81 101 ALA A O 1
ATOM 823 N N . ILE A 1 102 ? 10.444 2.207 -7.575 1.00 90.62 102 ILE A N 1
ATOM 824 C CA . ILE A 1 102 ? 9.254 2.042 -8.414 1.00 90.62 102 ILE A CA 1
ATOM 825 C C . ILE A 1 102 ? 8.476 3.359 -8.518 1.00 90.62 102 ILE A C 1
ATOM 827 O O . ILE A 1 102 ? 8.061 3.712 -9.626 1.00 90.62 102 ILE A O 1
ATOM 831 N N . ARG A 1 103 ? 8.347 4.105 -7.415 1.00 90.19 103 ARG A N 1
ATOM 832 C CA . ARG A 1 103 ? 7.578 5.359 -7.331 1.00 90.19 103 ARG A CA 1
ATOM 833 C C . ARG A 1 103 ? 8.225 6.571 -8.004 1.00 90.19 103 ARG A C 1
ATOM 835 O O . ARG A 1 103 ? 7.518 7.524 -8.286 1.00 90.19 103 ARG A O 1
ATOM 842 N N . GLN A 1 104 ? 9.515 6.542 -8.338 1.00 84.56 104 GLN A N 1
ATOM 843 C CA . GLN A 1 104 ? 10.193 7.636 -9.063 1.00 84.56 104 GLN A CA 1
ATOM 844 C C . GLN A 1 104 ? 9.701 7.873 -10.512 1.00 84.56 104 GLN A C 1
ATOM 846 O O . GLN A 1 104 ? 10.268 8.691 -11.231 1.00 84.56 104 GLN A O 1
ATOM 851 N N . SER A 1 105 ? 8.674 7.162 -10.983 1.00 76.31 105 SER A N 1
ATOM 852 C CA . SER A 1 105 ? 8.096 7.383 -12.312 1.00 76.31 105 SER A CA 1
ATOM 853 C C . SER A 1 105 ? 7.024 8.473 -12.294 1.00 76.31 105 SER A C 1
ATOM 855 O O . SER A 1 105 ? 6.173 8.476 -11.417 1.00 76.31 105 SER A O 1
ATOM 857 N N . ASN A 1 106 ? 7.021 9.342 -13.315 1.00 70.44 106 ASN A N 1
ATOM 858 C CA . ASN A 1 106 ? 6.067 10.458 -13.456 1.00 70.44 106 ASN A CA 1
ATOM 859 C C . ASN A 1 106 ? 4.584 10.037 -13.504 1.00 70.44 106 ASN A C 1
ATOM 861 O O . ASN A 1 106 ? 3.714 10.868 -13.277 1.00 70.44 106 ASN A O 1
ATOM 865 N N . LEU A 1 107 ? 4.303 8.776 -13.836 1.00 80.25 107 LEU A N 1
ATOM 866 C CA . LEU A 1 107 ? 2.986 8.146 -13.788 1.00 80.25 107 LEU A CA 1
ATOM 867 C C . LEU A 1 107 ? 3.187 6.729 -13.246 1.00 80.25 107 LEU A C 1
ATOM 869 O O . LEU A 1 107 ? 4.100 6.029 -13.697 1.00 80.25 107 LEU A O 1
ATOM 873 N N . LEU A 1 108 ? 2.361 6.311 -12.287 1.00 89.44 108 LEU A N 1
ATOM 874 C CA . LEU A 1 108 ? 2.385 4.958 -11.734 1.00 89.44 108 LEU A CA 1
ATOM 875 C C . LEU A 1 108 ? 1.088 4.232 -12.101 1.00 89.44 108 LEU A C 1
ATOM 877 O O . LEU A 1 108 ? 0.006 4.652 -11.700 1.00 89.44 108 LEU A O 1
ATOM 881 N N . THR A 1 109 ? 1.210 3.130 -12.843 1.00 92.38 109 THR A N 1
ATOM 882 C CA . THR A 1 109 ? 0.097 2.227 -13.176 1.00 92.38 109 THR A CA 1
ATOM 883 C C . THR A 1 109 ? 0.381 0.810 -12.681 1.00 92.38 109 THR A C 1
ATOM 885 O O . THR A 1 109 ? 1.521 0.468 -12.355 1.00 92.38 109 THR A O 1
ATOM 888 N N . VAL A 1 110 ? -0.651 -0.035 -12.642 1.00 92.12 110 VAL A N 1
ATOM 889 C CA . VAL A 1 110 ? -0.537 -1.448 -12.246 1.00 92.12 110 VAL A CA 1
ATOM 890 C C . VAL A 1 110 ? 0.426 -2.210 -13.161 1.00 92.12 110 VAL A C 1
ATOM 892 O O . VAL A 1 110 ? 1.288 -2.942 -12.678 1.00 92.12 110 VAL A O 1
ATOM 895 N N . GLU A 1 111 ? 0.349 -1.986 -14.472 1.00 92.06 111 GLU A N 1
ATOM 896 C CA . GLU A 1 111 ? 1.212 -2.631 -15.466 1.00 92.06 111 GLU A CA 1
ATOM 897 C C . GLU A 1 111 ? 2.679 -2.254 -15.252 1.00 92.06 111 GLU A C 1
ATOM 899 O O . GLU A 1 111 ? 3.567 -3.101 -15.353 1.00 92.06 111 GLU A O 1
ATOM 904 N N . MET A 1 112 ? 2.944 -0.988 -14.914 1.00 89.81 112 MET A N 1
ATOM 905 C CA . MET A 1 112 ? 4.294 -0.526 -14.597 1.00 89.81 112 MET A CA 1
ATOM 906 C C . MET A 1 112 ? 4.819 -1.143 -13.303 1.00 89.81 112 MET A C 1
ATOM 908 O O . MET A 1 112 ? 6.002 -1.480 -13.232 1.00 89.81 112 MET A O 1
ATOM 912 N N . VAL A 1 113 ? 3.963 -1.295 -12.289 1.00 91.50 113 VAL A N 1
ATOM 913 C CA . VAL A 1 113 ? 4.315 -1.971 -11.034 1.00 91.50 113 VAL A CA 1
ATOM 914 C C . VAL A 1 113 ? 4.727 -3.413 -11.310 1.00 91.50 113 VAL A C 1
ATOM 916 O O . VAL A 1 113 ? 5.833 -3.802 -10.932 1.00 91.50 113 VAL A O 1
ATOM 919 N N . ASP A 1 114 ? 3.890 -4.184 -12.008 1.00 92.25 114 AS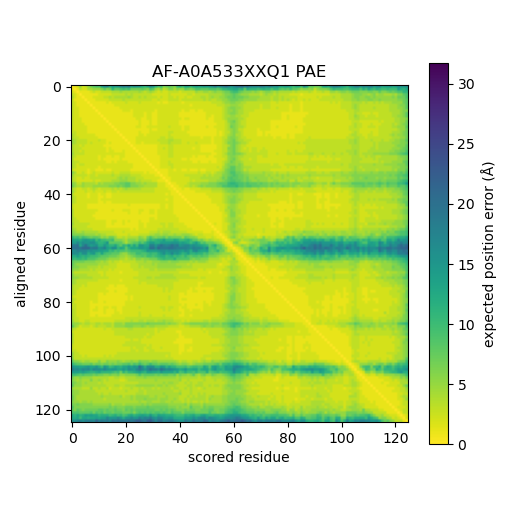P A N 1
ATOM 920 C CA . ASP A 1 114 ? 4.183 -5.587 -12.313 1.00 92.25 114 ASP A CA 1
ATOM 921 C C . ASP A 1 114 ? 5.454 -5.712 -13.180 1.00 92.25 114 ASP A C 1
ATOM 923 O O . ASP A 1 114 ? 6.361 -6.472 -12.836 1.00 92.25 114 ASP A O 1
ATOM 927 N N . ALA A 1 115 ? 5.607 -4.884 -14.223 1.00 91.00 115 ALA A N 1
ATOM 928 C CA . ALA A 1 115 ? 6.794 -4.895 -15.082 1.00 91.00 115 ALA A CA 1
ATOM 929 C C . ALA A 1 115 ? 8.094 -4.569 -14.323 1.00 91.00 115 ALA A C 1
ATOM 931 O O . ALA A 1 115 ? 9.131 -5.199 -14.555 1.00 91.00 115 ALA A O 1
ATOM 932 N N . LYS A 1 116 ? 8.063 -3.589 -13.410 1.00 90.56 116 LYS A N 1
ATOM 933 C CA . LYS A 1 116 ? 9.239 -3.215 -12.614 1.00 90.56 116 LYS A CA 1
ATOM 934 C C . LYS A 1 116 ? 9.585 -4.270 -11.568 1.00 90.56 116 LYS A C 1
ATOM 936 O O . LYS A 1 116 ? 10.766 -4.573 -11.405 1.00 90.56 116 LYS A O 1
ATOM 941 N N . LEU A 1 117 ? 8.593 -4.845 -10.887 1.00 89.56 117 LEU A N 1
ATOM 942 C CA . LEU A 1 117 ? 8.818 -5.937 -9.936 1.00 89.56 117 LEU A CA 1
ATOM 943 C C . LEU A 1 117 ? 9.421 -7.162 -10.633 1.00 89.56 117 LEU A C 1
ATOM 945 O O . LEU A 1 117 ? 10.382 -7.745 -10.131 1.00 89.56 117 LEU A O 1
ATOM 949 N N . ASP A 1 118 ? 8.926 -7.512 -11.820 1.00 90.00 118 ASP A N 1
ATOM 950 C CA . ASP A 1 118 ? 9.481 -8.606 -12.619 1.00 90.00 118 ASP A CA 1
ATOM 951 C C . ASP A 1 118 ? 10.915 -8.324 -13.078 1.00 90.00 118 ASP A C 1
ATOM 953 O O . ASP A 1 118 ? 11.765 -9.217 -13.050 1.00 90.00 118 ASP A O 1
ATOM 957 N N . ALA A 1 119 ? 11.216 -7.084 -13.475 1.00 87.38 119 ALA A N 1
ATOM 958 C CA . ALA A 1 119 ? 12.568 -6.684 -13.851 1.00 87.38 119 ALA A CA 1
ATOM 959 C C . ALA A 1 119 ? 13.555 -6.784 -12.675 1.00 87.38 119 ALA A C 1
ATOM 961 O O . ALA A 1 119 ? 14.702 -7.178 -12.884 1.00 87.38 119 ALA A O 1
ATOM 962 N N . LEU A 1 120 ? 13.123 -6.462 -11.452 1.00 84.50 120 LEU A N 1
ATOM 963 C CA . LEU A 1 120 ? 13.947 -6.592 -10.246 1.00 84.50 120 LEU A CA 1
ATOM 964 C C . LEU A 1 120 ? 14.237 -8.061 -9.920 1.00 84.50 120 LEU A C 1
ATOM 966 O O . LEU A 1 120 ? 15.401 -8.426 -9.788 1.00 84.50 120 LEU A O 1
ATOM 970 N N . LYS A 1 121 ? 13.216 -8.927 -9.942 1.00 83.25 121 LYS A N 1
ATOM 971 C CA . LYS A 1 121 ? 13.378 -10.376 -9.708 1.00 83.25 121 LYS A CA 1
ATOM 972 C C . LYS A 1 121 ? 14.332 -11.059 -10.690 1.00 83.25 121 LYS A C 1
ATOM 974 O O . LYS A 1 121 ? 14.919 -12.087 -10.368 1.00 83.25 121 LYS A O 1
ATOM 979 N N . ARG A 1 122 ? 14.467 -10.534 -11.914 1.00 83.00 122 ARG A N 1
ATOM 980 C CA . ARG A 1 122 ? 15.418 -11.052 -12.916 1.00 83.00 122 ARG A CA 1
ATOM 981 C C . ARG A 1 122 ? 16.862 -10.632 -12.651 1.00 83.00 122 ARG A C 1
ATOM 983 O O . ARG A 1 122 ? 17.751 -11.323 -13.123 1.00 83.00 122 ARG A O 1
ATOM 990 N N . LYS A 1 123 ? 17.097 -9.517 -11.954 1.00 75.06 123 LYS A N 1
ATOM 991 C CA . LYS A 1 123 ? 18.449 -9.032 -11.624 1.00 75.06 123 LYS A CA 1
ATO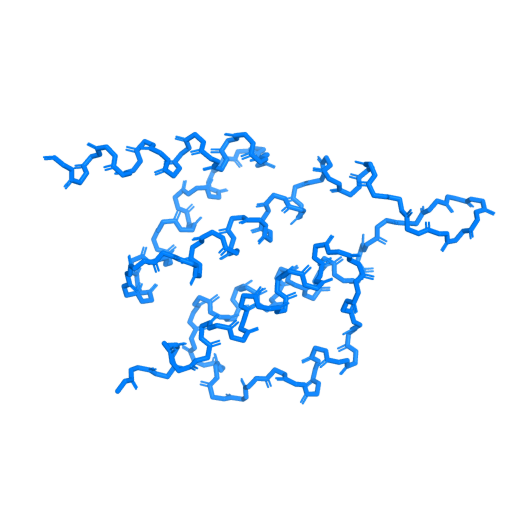M 992 C C . LYS A 1 123 ? 19.072 -9.755 -10.430 1.00 75.06 123 LYS A C 1
ATOM 994 O O . LYS A 1 123 ? 20.278 -9.674 -10.249 1.00 75.06 123 LYS A O 1
ATOM 999 N N . GLU A 1 124 ? 18.252 -10.420 -9.624 1.00 65.25 124 GLU A N 1
ATOM 1000 C CA . GLU A 1 124 ? 18.676 -11.172 -8.436 1.00 65.25 124 GLU A CA 1
ATOM 1001 C C . GLU A 1 124 ? 18.996 -12.650 -8.734 1.00 65.25 124 GLU A C 1
ATOM 1003 O O . GLU A 1 124 ? 19.396 -13.379 -7.829 1.00 65.25 124 GLU A O 1
ATOM 1008 N N . LYS A 1 125 ? 18.821 -13.097 -9.987 1.00 55.44 125 LYS A N 1
ATOM 1009 C CA . LYS A 1 125 ? 19.189 -14.437 -10.477 1.00 55.44 125 LYS A CA 1
ATOM 1010 C C . LYS A 1 125 ? 20.490 -14.395 -11.263 1.00 55.44 125 LYS A C 1
ATOM 1012 O O . LYS A 1 125 ? 21.248 -15.380 -11.148 1.00 55.44 125 LYS A O 1
#

pLDDT: mean 91.33, std 7.78, range [55.44, 97.94]